Protein AF-A0A9W7QEP2-F1 (afdb_monomer_lite)

Secondary structure (DSSP, 8-state):
---------------------TTS---GGGGTTSEEE-SS-EEEEETTEEE-TT-EEEEEEEETTEEEEEEEEEETTEEEEEEEEE-HHHHTT-----

Foldseek 3Di:
DDDDDDDPPDPPPDPPDPPPPPPQQPPCQVQAQHWDFQQAKQACQDNGWIDHGRFIWHFHDQDPQATWIWGWTDDPPDIDIDIGGDHSCSRSVVPPPD

Sequence (98 aa):
MYYNPYPTQQPYQYPYDPQYPNTFRTDFTTLIGDFFTVPNTIPDVVGGISISGGTFVFIHDVSSSGVTIVAPSKKDATCIAISITISPETLDGVASFR

Structure (mmCIF, N/CA/C/O backbone):
data_AF-A0A9W7QEP2-F1
#
_entry.id   AF-A0A9W7QEP2-F1
#
loop_
_atom_site.group_PDB
_atom_site.id
_atom_site.type_symbol
_atom_site.label_atom_id
_atom_site.label_alt_id
_atom_site.label_comp_id
_atom_site.label_asym_id
_atom_site.label_entity_id
_atom_site.label_seq_id
_atom_site.pdbx_PDB_ins_code
_atom_site.Cartn_x
_atom_site.Cartn_y
_atom_site.Cartn_z
_atom_site.occupancy
_atom_site.B_iso_or_equiv
_atom_site.auth_seq_id
_atom_site.auth_comp_id
_atom_site.auth_asym_id
_atom_site.auth_atom_id
_atom_site.pdbx_PDB_model_num
ATOM 1 N N . MET A 1 1 ? 65.980 31.540 -9.016 1.00 37.06 1 MET A N 1
ATOM 2 C CA . MET A 1 1 ? 64.637 31.961 -9.479 1.00 37.06 1 MET A CA 1
ATOM 3 C C . MET A 1 1 ? 64.046 30.740 -10.171 1.00 37.06 1 MET A C 1
ATOM 5 O O . MET A 1 1 ? 64.732 30.220 -11.029 1.00 37.06 1 MET A O 1
ATOM 9 N N . TYR A 1 2 ? 62.921 30.124 -9.841 1.00 36.50 2 TYR A N 1
ATOM 10 C CA . TYR A 1 2 ? 61.826 30.354 -8.908 1.00 36.50 2 TYR A CA 1
ATOM 11 C C . TYR A 1 2 ? 61.289 28.938 -8.613 1.00 36.50 2 TYR A C 1
ATOM 13 O O . TYR A 1 2 ? 61.100 28.155 -9.541 1.00 36.50 2 TYR A O 1
ATOM 21 N N . TYR A 1 3 ? 61.149 28.576 -7.341 1.00 32.12 3 TYR A N 1
ATOM 22 C CA . TYR A 1 3 ? 60.611 27.283 -6.911 1.00 32.12 3 TYR A CA 1
ATOM 23 C C . TYR A 1 3 ? 59.087 27.427 -6.848 1.00 32.12 3 TYR A C 1
ATOM 25 O O . TYR A 1 3 ? 58.614 28.326 -6.159 1.00 32.12 3 TYR A O 1
ATOM 33 N N . ASN A 1 4 ? 58.326 26.577 -7.540 1.00 40.66 4 ASN A N 1
ATOM 34 C CA . ASN A 1 4 ? 56.869 26.520 -7.391 1.00 40.66 4 ASN A CA 1
ATOM 35 C C . ASN A 1 4 ? 56.467 25.063 -7.099 1.00 40.66 4 ASN A C 1
ATOM 37 O O . ASN A 1 4 ? 56.499 24.239 -8.014 1.00 40.66 4 ASN A O 1
ATOM 41 N N . PRO A 1 5 ? 56.150 24.706 -5.841 1.00 46.91 5 PRO A N 1
ATOM 42 C CA . PRO A 1 5 ? 55.846 23.337 -5.459 1.00 46.91 5 PRO A CA 1
ATOM 43 C C . PRO A 1 5 ? 54.330 23.153 -5.366 1.00 46.91 5 PRO A C 1
ATOM 45 O O . PRO A 1 5 ? 53.741 23.404 -4.324 1.00 46.91 5 PRO A O 1
ATOM 48 N N . TYR A 1 6 ? 53.687 22.708 -6.442 1.00 40.34 6 TYR A N 1
ATOM 49 C CA . TYR A 1 6 ? 52.323 22.179 -6.362 1.00 40.34 6 TYR A CA 1
ATOM 50 C C . TYR A 1 6 ? 52.171 21.019 -7.347 1.00 40.34 6 TYR A C 1
ATOM 52 O O . TYR A 1 6 ? 52.186 21.254 -8.556 1.00 40.34 6 TYR A O 1
ATOM 60 N N . PRO A 1 7 ? 52.007 19.770 -6.880 1.00 42.06 7 PRO A N 1
ATOM 61 C CA . PRO A 1 7 ? 51.413 18.749 -7.719 1.00 42.06 7 PRO A CA 1
ATOM 62 C C . PRO A 1 7 ? 49.928 19.092 -7.847 1.00 42.06 7 PRO A C 1
ATOM 64 O O . PRO A 1 7 ? 49.192 19.111 -6.859 1.00 42.06 7 PRO A O 1
ATOM 67 N N . THR A 1 8 ? 49.485 19.410 -9.060 1.00 45.38 8 THR A N 1
ATOM 68 C CA . THR A 1 8 ? 48.063 19.495 -9.385 1.00 45.38 8 THR A CA 1
ATOM 69 C C . THR A 1 8 ? 47.446 18.123 -9.137 1.00 45.38 8 THR A C 1
ATOM 71 O O . THR A 1 8 ? 47.646 17.180 -9.900 1.00 45.38 8 THR A O 1
ATOM 74 N N . GLN A 1 9 ? 46.728 18.001 -8.020 1.00 41.66 9 GLN A N 1
ATOM 75 C CA . GLN A 1 9 ? 45.858 16.869 -7.746 1.00 41.66 9 GLN A CA 1
ATOM 76 C C . GLN A 1 9 ? 44.836 16.807 -8.878 1.00 41.66 9 GLN A C 1
ATOM 78 O O . GLN A 1 9 ? 43.949 17.654 -8.975 1.00 41.66 9 GLN A O 1
ATOM 83 N N . GLN A 1 10 ? 44.991 15.833 -9.771 1.00 43.81 10 GLN A N 1
ATOM 84 C CA . GLN A 1 10 ? 43.904 15.475 -10.665 1.00 43.81 10 GLN A CA 1
ATOM 85 C C . GLN A 1 10 ? 42.770 14.945 -9.787 1.00 43.81 10 GLN A C 1
ATOM 87 O O . GLN A 1 10 ? 43.020 14.054 -8.967 1.00 43.81 10 GLN A O 1
ATOM 92 N N . PRO A 1 11 ? 41.545 15.482 -9.892 1.00 39.62 11 PRO A N 1
ATOM 93 C CA . PRO A 1 11 ? 40.430 14.874 -9.204 1.00 39.62 11 PRO A CA 1
ATOM 94 C C . PRO A 1 11 ? 40.255 13.486 -9.814 1.00 39.62 11 PRO A C 1
ATOM 96 O O . PRO A 1 11 ? 39.985 13.347 -11.006 1.00 39.62 11 PRO A O 1
ATOM 99 N N . TYR A 1 12 ? 40.456 12.456 -8.995 1.00 35.00 12 TYR A N 1
ATOM 100 C CA . TYR A 1 12 ? 39.973 11.117 -9.288 1.00 35.00 12 TYR A CA 1
ATOM 101 C C . TYR A 1 12 ? 38.458 11.222 -9.487 1.00 35.00 12 TYR A C 1
ATOM 103 O O . TYR A 1 12 ? 37.685 11.189 -8.531 1.00 35.00 12 TYR A O 1
ATOM 111 N N . GLN A 1 13 ? 38.029 11.396 -10.735 1.00 33.91 13 GLN A N 1
ATOM 112 C CA . GLN A 1 13 ? 36.650 11.184 -11.131 1.00 33.91 13 GLN A CA 1
ATOM 113 C C . GLN A 1 13 ? 36.441 9.672 -11.122 1.00 33.91 13 GLN A C 1
ATOM 115 O O . GLN A 1 13 ? 36.680 8.982 -12.109 1.00 33.91 13 GLN A O 1
ATOM 120 N N . TYR A 1 14 ? 36.033 9.148 -9.967 1.00 34.25 14 TYR A N 1
ATOM 121 C CA . TYR A 1 14 ? 35.315 7.885 -9.945 1.00 34.25 14 TYR A CA 1
ATOM 122 C C . TYR A 1 14 ? 34.077 8.068 -10.832 1.00 34.25 14 TYR A C 1
ATOM 124 O O . TYR A 1 14 ? 33.303 8.999 -10.584 1.00 34.25 14 TYR A O 1
ATOM 132 N N . PRO A 1 15 ? 33.862 7.229 -11.858 1.00 35.00 15 PRO A N 1
ATOM 133 C CA . PRO A 1 15 ? 32.543 7.119 -12.443 1.00 35.00 15 PRO A CA 1
ATOM 134 C C . PRO A 1 15 ? 31.641 6.640 -11.309 1.00 35.00 15 PRO A C 1
ATOM 136 O O . PRO A 1 15 ? 31.783 5.518 -10.822 1.00 35.00 15 PRO A O 1
ATOM 139 N N . TYR A 1 16 ? 30.768 7.518 -10.823 1.00 33.62 16 TYR A N 1
ATOM 140 C CA . TYR A 1 16 ? 29.645 7.090 -10.012 1.00 33.62 16 TYR A CA 1
ATOM 141 C C . TYR A 1 16 ? 28.720 6.334 -10.960 1.00 33.62 16 TYR A C 1
ATOM 143 O O . TYR A 1 16 ? 27.865 6.922 -11.615 1.00 33.62 16 TYR A O 1
ATOM 151 N N . ASP A 1 17 ? 28.982 5.041 -11.100 1.00 38.41 17 ASP A N 1
ATOM 152 C CA . ASP A 1 17 ? 28.044 4.091 -11.661 1.00 38.41 17 ASP A CA 1
ATOM 153 C C . ASP A 1 17 ? 27.298 3.468 -10.480 1.00 38.41 17 ASP A C 1
ATOM 155 O O . ASP A 1 17 ? 27.831 2.569 -9.822 1.00 38.41 17 ASP A O 1
ATOM 159 N N . PRO A 1 18 ? 26.090 3.940 -10.132 1.00 42.34 18 PRO A N 1
ATOM 160 C CA . PRO A 1 18 ? 25.218 3.169 -9.281 1.00 42.34 18 PRO A CA 1
ATOM 161 C C . PRO A 1 18 ? 24.607 2.064 -10.150 1.00 42.34 18 PRO A C 1
ATOM 163 O O . PRO A 1 18 ? 23.401 2.038 -10.386 1.00 42.34 18 PRO A O 1
ATOM 166 N N . GLN A 1 19 ? 25.428 1.103 -10.578 1.00 37.81 19 GLN A N 1
ATOM 167 C CA . GLN A 1 19 ? 24.959 -0.250 -10.845 1.00 37.81 19 GLN A CA 1
ATOM 168 C C . GLN A 1 19 ? 24.566 -0.854 -9.493 1.00 37.81 19 GLN A C 1
ATOM 170 O O . GLN A 1 19 ? 25.240 -1.720 -8.940 1.00 37.81 19 GLN A O 1
ATOM 175 N N . TYR A 1 20 ? 23.460 -0.364 -8.928 1.00 39.91 20 TYR A N 1
ATOM 176 C CA . TYR A 1 20 ? 22.675 -1.186 -8.029 1.00 39.91 20 TYR A CA 1
ATOM 177 C C . TYR A 1 20 ? 22.200 -2.362 -8.878 1.00 39.91 20 TYR A C 1
ATOM 179 O O . TYR A 1 20 ? 21.525 -2.146 -9.889 1.00 39.91 20 TYR A O 1
ATOM 187 N N . PRO A 1 21 ? 22.595 -3.598 -8.545 1.00 38.19 21 PRO A N 1
ATOM 188 C CA . PRO A 1 21 ? 22.176 -4.738 -9.326 1.00 38.19 21 PRO A CA 1
ATOM 189 C C . PRO A 1 21 ? 20.649 -4.805 -9.243 1.00 38.19 21 PRO A C 1
ATOM 191 O O . PRO A 1 21 ? 20.060 -4.831 -8.163 1.00 38.19 21 PRO A O 1
ATOM 194 N N . ASN A 1 22 ? 20.019 -4.790 -10.416 1.00 44.62 22 ASN A N 1
ATOM 195 C CA . ASN A 1 22 ? 18.576 -4.822 -10.666 1.00 44.62 22 ASN A CA 1
ATOM 196 C C . ASN A 1 22 ? 17.928 -6.163 -10.229 1.00 44.62 22 ASN A C 1
ATOM 198 O O . ASN A 1 22 ? 16.962 -6.623 -10.822 1.00 44.62 22 ASN A O 1
ATOM 202 N N . THR A 1 23 ? 18.518 -6.849 -9.248 1.00 41.84 23 THR A N 1
ATOM 203 C CA . THR A 1 23 ? 18.257 -8.247 -8.880 1.00 41.84 23 THR A CA 1
ATOM 204 C C . THR A 1 23 ? 17.463 -8.409 -7.588 1.00 41.84 23 THR A C 1
ATOM 206 O O . THR A 1 23 ? 17.161 -9.539 -7.223 1.00 41.84 23 THR A O 1
ATOM 209 N N . PHE A 1 24 ? 17.103 -7.319 -6.904 1.00 49.44 24 PHE A N 1
ATOM 210 C CA . PHE A 1 24 ? 16.272 -7.368 -5.690 1.00 49.44 24 PHE A CA 1
ATOM 211 C C . PHE A 1 24 ? 14.988 -6.546 -5.777 1.00 49.44 24 PHE A C 1
ATOM 213 O O . PHE A 1 24 ? 14.310 -6.427 -4.769 1.00 49.44 24 PHE A O 1
ATOM 220 N N . ARG A 1 25 ? 14.644 -5.985 -6.945 1.00 67.38 25 ARG A N 1
ATOM 221 C CA . ARG A 1 25 ? 13.430 -5.176 -7.077 1.00 67.38 25 ARG A CA 1
ATOM 222 C C . ARG A 1 25 ? 12.219 -6.100 -7.174 1.00 67.38 25 ARG A C 1
ATOM 224 O O . ARG A 1 25 ? 12.075 -6.805 -8.172 1.00 67.38 25 ARG A O 1
ATOM 231 N N . THR A 1 26 ? 11.371 -6.104 -6.152 1.00 79.69 26 THR A N 1
ATOM 232 C CA . THR A 1 26 ? 10.076 -6.788 -6.176 1.00 79.69 26 THR A CA 1
ATOM 233 C C . THR A 1 26 ? 9.287 -6.323 -7.401 1.00 79.69 26 THR A C 1
ATOM 235 O O . THR A 1 26 ? 9.073 -5.124 -7.604 1.00 79.69 26 THR A O 1
ATOM 238 N N . ASP A 1 27 ? 8.845 -7.267 -8.236 1.00 88.50 27 ASP A N 1
ATOM 239 C CA . ASP A 1 27 ? 7.958 -6.963 -9.357 1.00 88.50 27 ASP A CA 1
ATOM 240 C C . ASP A 1 27 ? 6.512 -6.858 -8.863 1.00 88.50 27 ASP A C 1
ATOM 242 O O . ASP A 1 27 ? 5.731 -7.812 -8.904 1.00 88.50 27 ASP A O 1
ATOM 246 N N . PHE A 1 28 ? 6.156 -5.666 -8.387 1.00 91.69 28 PHE A N 1
ATOM 247 C CA . PHE A 1 28 ? 4.826 -5.381 -7.853 1.00 91.69 28 PHE A CA 1
ATOM 248 C C . PHE A 1 28 ? 3.696 -5.564 -8.873 1.00 91.69 28 PHE A C 1
ATOM 250 O O . PHE A 1 28 ? 2.549 -5.702 -8.458 1.00 91.69 28 PHE A O 1
ATOM 257 N N . THR A 1 29 ? 3.975 -5.599 -10.185 1.00 92.94 29 THR A N 1
ATOM 258 C CA . THR A 1 29 ? 2.919 -5.832 -11.189 1.00 92.94 29 THR A CA 1
ATOM 259 C C . THR A 1 29 ? 2.320 -7.230 -11.059 1.00 92.94 29 THR A C 1
ATOM 261 O O . THR A 1 29 ? 1.120 -7.412 -11.252 1.00 92.94 29 THR A O 1
ATOM 264 N N . THR A 1 30 ? 3.137 -8.203 -10.647 1.00 93.94 30 THR A N 1
ATOM 265 C CA . THR A 1 30 ? 2.708 -9.586 -10.395 1.00 93.94 30 THR A CA 1
ATOM 266 C C . THR A 1 30 ? 1.925 -9.750 -9.096 1.00 93.94 30 THR A C 1
ATOM 268 O O . THR A 1 30 ? 1.318 -10.794 -8.888 1.00 93.94 30 THR A O 1
ATOM 271 N N . LEU A 1 31 ? 1.935 -8.726 -8.239 1.00 94.94 31 LEU A N 1
ATOM 272 C CA . LEU A 1 31 ? 1.300 -8.725 -6.923 1.00 94.94 31 LEU A CA 1
ATOM 273 C C . LEU A 1 31 ? 0.003 -7.907 -6.893 1.00 94.94 31 LEU A C 1
ATOM 275 O O . LEU A 1 31 ? -0.588 -7.762 -5.827 1.00 94.94 31 LEU A O 1
ATOM 279 N N . ILE A 1 32 ? -0.446 -7.341 -8.021 1.00 95.94 32 ILE A N 1
ATOM 280 C CA . ILE A 1 32 ? -1.714 -6.599 -8.084 1.00 95.94 32 ILE A CA 1
ATOM 281 C C . ILE A 1 32 ? -2.860 -7.523 -7.657 1.00 95.94 32 ILE A C 1
ATOM 283 O O . ILE A 1 32 ? -3.082 -8.571 -8.258 1.00 95.94 32 ILE A O 1
ATOM 287 N N . GLY A 1 33 ? -3.620 -7.101 -6.647 1.00 96.44 33 GLY A N 1
ATOM 288 C CA . GLY A 1 33 ? -4.684 -7.909 -6.057 1.00 96.44 33 GLY A CA 1
ATOM 289 C C . GLY A 1 33 ? -4.251 -8.764 -4.863 1.00 96.44 33 GLY A C 1
ATOM 290 O O . GLY A 1 33 ? -5.108 -9.417 -4.271 1.00 96.44 33 GLY A O 1
ATOM 291 N N . ASP A 1 34 ? -2.972 -8.726 -4.480 1.00 97.56 34 ASP A N 1
ATOM 292 C CA . ASP A 1 34 ? -2.409 -9.487 -3.365 1.00 97.56 34 ASP A CA 1
ATOM 293 C C . ASP A 1 34 ? -1.885 -8.593 -2.231 1.00 97.56 34 ASP A C 1
ATOM 295 O O . ASP A 1 34 ? -1.736 -7.370 -2.348 1.00 97.56 34 ASP A O 1
ATOM 299 N N . PHE A 1 35 ? -1.613 -9.227 -1.087 1.00 95.62 35 PHE A N 1
ATOM 300 C CA . PHE A 1 35 ? -0.962 -8.586 0.051 1.00 95.62 35 PHE A CA 1
ATOM 301 C C . PHE A 1 35 ? 0.560 -8.701 -0.036 1.00 95.62 35 PHE A C 1
ATOM 303 O O . PHE A 1 35 ? 1.113 -9.771 -0.278 1.00 95.62 35 PHE A O 1
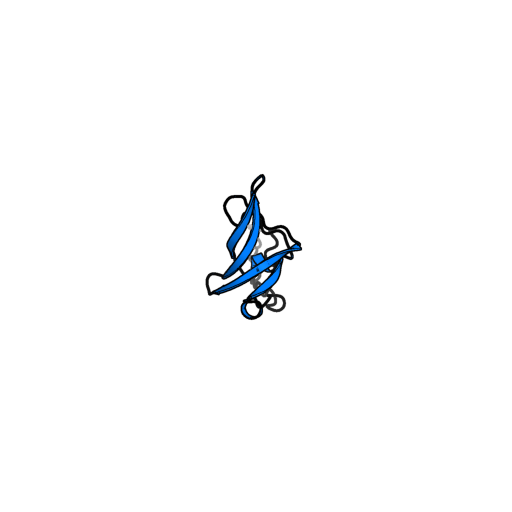ATOM 310 N N . PHE A 1 36 ? 1.231 -7.600 0.276 1.00 94.62 36 PHE A N 1
ATOM 311 C CA . PHE A 1 36 ? 2.674 -7.495 0.405 1.00 94.62 36 PHE A CA 1
ATOM 312 C C . PHE A 1 36 ? 3.042 -7.108 1.839 1.00 94.62 36 PHE A C 1
ATOM 314 O O . PHE A 1 36 ? 2.413 -6.236 2.444 1.00 94.62 36 PHE A O 1
ATOM 321 N N . THR A 1 37 ? 4.064 -7.752 2.401 1.00 94.06 37 THR A N 1
ATOM 322 C CA . THR A 1 37 ? 4.596 -7.393 3.721 1.00 94.06 37 THR A CA 1
ATOM 323 C C . THR A 1 37 ? 5.671 -6.335 3.556 1.00 94.06 37 THR A C 1
ATOM 325 O O . THR A 1 37 ? 6.720 -6.596 2.978 1.00 94.06 37 THR A O 1
ATOM 328 N N . VAL A 1 38 ? 5.428 -5.152 4.113 1.00 90.94 38 VAL A N 1
ATOM 329 C CA . VAL A 1 38 ? 6.379 -4.041 4.071 1.00 90.94 38 VAL A CA 1
ATOM 330 C C . VAL A 1 38 ? 7.651 -4.424 4.843 1.00 90.94 38 VAL A C 1
ATOM 332 O O . VAL A 1 38 ? 7.560 -4.669 6.045 1.00 90.94 38 VAL A O 1
ATOM 335 N N . PRO A 1 39 ? 8.839 -4.477 4.217 1.00 89.00 39 PRO A N 1
ATOM 336 C CA . PRO A 1 39 ? 10.055 -4.938 4.884 1.00 89.00 39 PRO A CA 1
ATOM 337 C C . PRO A 1 39 ? 10.602 -3.913 5.887 1.00 89.00 39 PRO A C 1
ATOM 339 O O . PRO A 1 39 ? 11.066 -4.290 6.960 1.00 89.00 39 PRO A O 1
ATOM 342 N N . ASN A 1 40 ? 10.501 -2.618 5.570 1.00 86.00 40 ASN A N 1
ATOM 343 C CA . ASN A 1 40 ? 11.045 -1.515 6.364 1.00 86.00 40 ASN A CA 1
ATOM 344 C C . ASN A 1 40 ? 9.985 -0.440 6.603 1.00 86.00 40 ASN A C 1
ATOM 346 O O . ASN A 1 40 ? 9.131 -0.210 5.755 1.00 86.00 40 ASN A O 1
ATOM 350 N N . THR A 1 41 ? 10.054 0.256 7.738 1.00 86.62 41 THR A N 1
ATOM 351 C CA . THR A 1 41 ? 9.120 1.354 8.023 1.00 86.62 41 THR A CA 1
ATOM 352 C C . THR A 1 41 ? 9.214 2.441 6.953 1.00 86.62 41 THR A C 1
ATOM 354 O O . THR A 1 41 ? 10.289 2.992 6.728 1.00 86.62 41 THR A O 1
ATOM 357 N N . ILE A 1 42 ? 8.076 2.782 6.351 1.00 86.81 42 ILE A N 1
ATOM 358 C CA . ILE A 1 42 ? 7.939 3.873 5.389 1.00 86.81 42 ILE A CA 1
ATOM 359 C C . ILE A 1 42 ? 7.464 5.117 6.153 1.00 86.81 42 ILE A C 1
ATOM 361 O O . ILE A 1 42 ? 6.327 5.132 6.647 1.00 86.81 42 ILE A O 1
ATOM 365 N N . PRO A 1 43 ? 8.315 6.144 6.321 1.00 81.69 43 PRO A N 1
ATOM 366 C CA . PRO A 1 43 ? 7.948 7.345 7.055 1.00 81.69 43 PRO A CA 1
ATOM 367 C C . PRO A 1 43 ? 7.049 8.263 6.219 1.00 81.69 43 PRO A C 1
ATOM 369 O O . PRO A 1 43 ? 7.208 8.357 5.007 1.00 81.69 43 PRO A O 1
ATOM 372 N N . ASP A 1 44 ? 6.141 8.957 6.908 1.00 76.62 44 ASP A N 1
ATOM 373 C CA . ASP A 1 44 ? 5.390 10.122 6.414 1.00 76.62 44 ASP A CA 1
ATOM 374 C C . ASP A 1 44 ? 4.792 9.977 5.002 1.00 76.62 44 ASP A C 1
ATOM 376 O O . ASP A 1 44 ? 5.015 10.786 4.105 1.00 76.62 44 ASP A O 1
ATOM 380 N N . VAL A 1 45 ? 4.014 8.913 4.804 1.00 72.06 45 VAL A N 1
ATOM 381 C CA . VAL A 1 45 ? 3.348 8.632 3.530 1.00 72.06 45 VAL A CA 1
ATOM 382 C C . VAL A 1 45 ? 2.222 9.631 3.242 1.00 72.06 45 VAL A C 1
ATOM 384 O O . VAL A 1 45 ? 2.072 10.097 2.117 1.00 72.06 45 VAL A O 1
ATOM 387 N N . VAL A 1 46 ? 1.434 10.010 4.252 1.00 68.62 46 VAL A N 1
ATOM 388 C CA . VAL A 1 46 ? 0.331 10.976 4.100 1.00 68.62 46 VAL A CA 1
ATOM 389 C C . VAL A 1 46 ? 0.238 11.853 5.344 1.00 68.62 46 VAL A C 1
ATOM 391 O O . VAL A 1 46 ? -0.463 11.506 6.294 1.00 68.62 46 VAL A O 1
ATOM 394 N N . GLY A 1 47 ? 0.936 12.992 5.344 1.00 66.00 47 GLY A N 1
ATOM 395 C CA . GLY A 1 47 ? 0.739 14.059 6.332 1.00 66.00 47 GLY A CA 1
ATOM 396 C C . GLY A 1 47 ? 0.843 13.595 7.789 1.00 66.00 47 GLY A C 1
ATOM 397 O O . GLY A 1 47 ? -0.027 13.913 8.601 1.00 66.00 47 GLY A O 1
ATOM 398 N N . GLY A 1 48 ? 1.877 12.815 8.104 1.00 69.38 48 GLY A N 1
ATOM 399 C CA . GLY A 1 48 ? 2.197 12.315 9.440 1.00 69.38 48 GLY A CA 1
ATOM 400 C C . GLY A 1 48 ? 1.880 10.838 9.681 1.00 69.38 48 GLY A C 1
ATOM 401 O O . GLY A 1 48 ? 2.148 10.336 10.772 1.00 69.38 48 GLY A O 1
ATOM 402 N N . ILE A 1 49 ? 1.325 10.118 8.702 1.00 75.94 49 ILE A N 1
ATOM 403 C CA . ILE A 1 49 ? 1.098 8.670 8.816 1.00 75.94 49 ILE A CA 1
ATOM 404 C C . ILE A 1 49 ? 2.357 7.929 8.366 1.00 75.94 49 ILE A C 1
ATOM 406 O O . ILE A 1 49 ? 2.842 8.160 7.265 1.00 75.94 49 ILE A O 1
ATOM 410 N N . SER A 1 50 ? 2.866 7.016 9.192 1.00 87.06 50 SER A N 1
ATOM 411 C CA . SER A 1 50 ? 3.914 6.063 8.816 1.00 87.06 50 SER A CA 1
ATOM 412 C C . SER A 1 50 ? 3.334 4.659 8.655 1.00 87.06 50 SER A C 1
ATOM 414 O O . SER A 1 50 ? 2.371 4.289 9.329 1.00 87.06 50 SER A O 1
ATOM 416 N N . ILE A 1 51 ? 3.923 3.868 7.759 1.00 89.12 51 ILE A N 1
ATOM 417 C CA . ILE A 1 51 ? 3.609 2.444 7.607 1.00 89.12 51 ILE A CA 1
ATOM 418 C C . ILE A 1 51 ? 4.758 1.669 8.233 1.00 89.12 51 ILE A C 1
ATOM 420 O O . ILE A 1 51 ? 5.882 1.727 7.744 1.00 89.12 51 ILE A O 1
ATOM 424 N N . SER A 1 52 ? 4.508 0.975 9.339 1.00 89.00 52 SER A N 1
ATOM 425 C CA . SER A 1 52 ? 5.552 0.216 10.032 1.00 89.00 52 SER A CA 1
ATOM 426 C C . SER A 1 52 ? 6.014 -0.990 9.211 1.00 89.00 52 SER A C 1
ATOM 428 O O . SER A 1 52 ? 5.204 -1.632 8.537 1.00 89.00 52 SER A O 1
ATOM 430 N N . GLY A 1 53 ? 7.295 -1.348 9.327 1.00 90.25 53 GLY A N 1
ATOM 431 C CA . GLY A 1 53 ? 7.782 -2.643 8.847 1.00 90.25 53 GLY A CA 1
ATOM 432 C C . GLY A 1 53 ? 6.962 -3.799 9.439 1.00 90.25 53 GLY A C 1
ATOM 433 O O . GLY A 1 53 ? 6.500 -3.730 10.579 1.00 90.25 53 GLY A O 1
ATOM 434 N N . GLY A 1 54 ? 6.731 -4.839 8.644 1.00 89.44 54 GLY A N 1
ATOM 435 C CA . GLY A 1 54 ? 5.848 -5.965 8.948 1.00 89.44 54 GLY A CA 1
ATOM 436 C C . GLY A 1 54 ? 4.365 -5.719 8.646 1.00 89.44 54 GLY A C 1
ATOM 437 O O . GLY A 1 54 ? 3.574 -6.657 8.733 1.00 89.44 54 GLY A O 1
ATOM 438 N N . THR A 1 55 ? 3.961 -4.498 8.275 1.00 92.06 55 THR A N 1
ATOM 439 C CA . THR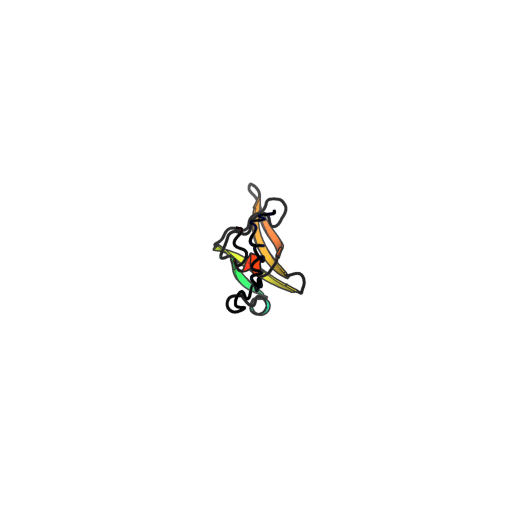 A 1 55 ? 2.565 -4.219 7.904 1.00 92.06 55 THR A CA 1
ATOM 440 C C . THR A 1 55 ? 2.209 -4.933 6.603 1.00 92.06 55 THR A C 1
ATOM 442 O O . THR A 1 55 ? 2.941 -4.838 5.618 1.00 92.06 55 THR A O 1
ATOM 445 N N . PHE A 1 56 ? 1.061 -5.611 6.582 1.00 94.75 56 PHE A N 1
ATOM 446 C CA . PHE A 1 56 ? 0.470 -6.123 5.349 1.00 94.75 56 PHE A CA 1
ATOM 447 C C . PHE A 1 56 ? -0.265 -4.995 4.630 1.00 94.75 56 PHE A C 1
ATOM 449 O O . PHE A 1 56 ? -1.204 -4.410 5.173 1.00 94.75 56 PHE A O 1
ATOM 456 N N . VAL A 1 57 ? 0.165 -4.703 3.408 1.00 95.12 57 VAL A N 1
ATOM 457 C CA . VAL A 1 57 ? -0.469 -3.724 2.524 1.00 95.12 57 VAL A CA 1
ATOM 458 C C . VAL A 1 57 ? -1.004 -4.441 1.297 1.00 95.12 57 VAL A C 1
ATOM 460 O O . VAL A 1 57 ? -0.401 -5.398 0.824 1.00 95.12 57 VAL A O 1
ATOM 463 N N . PHE A 1 58 ? -2.150 -4.011 0.793 1.00 97.62 58 PHE A N 1
ATOM 464 C CA . PHE A 1 58 ? -2.735 -4.568 -0.421 1.00 97.62 58 PHE A CA 1
ATOM 465 C C . PHE A 1 58 ? -2.218 -3.800 -1.636 1.00 97.62 58 PHE A C 1
ATOM 467 O O . PHE A 1 58 ? -2.299 -2.571 -1.649 1.00 97.62 58 PHE A O 1
ATOM 474 N N . ILE A 1 59 ? -1.707 -4.493 -2.651 1.00 97.38 59 ILE A N 1
ATOM 475 C CA . ILE A 1 59 ? -1.247 -3.866 -3.892 1.00 97.38 59 ILE A CA 1
ATOM 476 C C . ILE A 1 59 ? -2.456 -3.660 -4.806 1.00 97.38 59 ILE A C 1
ATOM 478 O O . ILE A 1 59 ? -3.033 -4.612 -5.328 1.00 97.38 59 ILE A O 1
ATOM 482 N N . HIS A 1 60 ? -2.868 -2.406 -4.980 1.00 97.75 60 HIS A N 1
ATOM 483 C CA . HIS A 1 60 ? -4.059 -2.065 -5.752 1.00 97.75 60 HIS A CA 1
ATOM 484 C C . HIS A 1 60 ? -3.764 -1.855 -7.237 1.00 97.75 60 HIS A C 1
ATOM 486 O O . HIS A 1 60 ? -4.521 -2.336 -8.075 1.00 97.75 60 HIS A O 1
ATOM 492 N N . ASP A 1 61 ? -2.690 -1.129 -7.551 1.00 97.12 61 ASP A N 1
ATOM 493 C CA . ASP A 1 61 ? -2.298 -0.796 -8.922 1.00 97.12 61 ASP A CA 1
ATOM 494 C C . ASP A 1 61 ? -0.789 -0.519 -9.010 1.00 97.12 61 ASP A C 1
ATOM 496 O O . ASP A 1 61 ? -0.151 -0.151 -8.018 1.00 97.12 61 ASP A O 1
ATOM 500 N N . VAL A 1 62 ? -0.221 -0.670 -10.205 1.00 94.19 62 VAL A N 1
ATOM 501 C CA . VAL A 1 62 ? 1.159 -0.295 -10.523 1.00 94.19 62 VAL A CA 1
ATOM 502 C C . VAL A 1 62 ? 1.171 0.485 -11.829 1.00 94.19 62 VAL A C 1
ATOM 504 O O . VAL A 1 62 ? 0.793 -0.019 -12.884 1.00 94.19 62 VAL A O 1
ATOM 507 N N . SER A 1 63 ? 1.673 1.715 -11.769 1.00 92.62 63 SER A N 1
ATOM 508 C CA . SER A 1 63 ? 1.762 2.614 -12.918 1.00 92.62 63 SER A CA 1
ATOM 509 C C . SER A 1 63 ? 3.144 3.258 -13.012 1.00 92.62 63 SER A C 1
ATOM 511 O O . SER A 1 63 ? 4.013 3.061 -12.161 1.00 92.62 63 SER A O 1
ATOM 513 N N . SER A 1 64 ? 3.350 4.102 -14.024 1.00 86.06 64 SER A N 1
ATOM 514 C CA . SER A 1 64 ? 4.567 4.917 -14.138 1.00 86.06 64 SER A CA 1
ATOM 515 C C . SER A 1 64 ? 4.783 5.867 -12.953 1.00 86.06 64 SER A C 1
ATOM 517 O O . SER A 1 64 ? 5.891 6.364 -12.772 1.00 86.06 64 SER A O 1
ATOM 519 N N . SER A 1 65 ? 3.742 6.142 -12.162 1.00 86.81 65 SER A N 1
ATOM 520 C CA . SER A 1 65 ? 3.819 6.996 -10.974 1.00 86.81 65 SER A CA 1
ATOM 521 C C . SER A 1 65 ? 4.242 6.243 -9.708 1.00 86.81 65 SER A C 1
ATOM 523 O O . SER A 1 65 ? 4.575 6.890 -8.719 1.00 86.81 65 SER A O 1
ATOM 525 N N . GLY A 1 66 ? 4.243 4.906 -9.724 1.00 90.50 66 GLY A N 1
ATOM 526 C CA . GLY A 1 66 ? 4.631 4.066 -8.592 1.00 90.50 66 GLY A CA 1
ATOM 527 C C . GLY A 1 66 ? 3.649 2.928 -8.319 1.00 90.50 66 GLY A C 1
ATOM 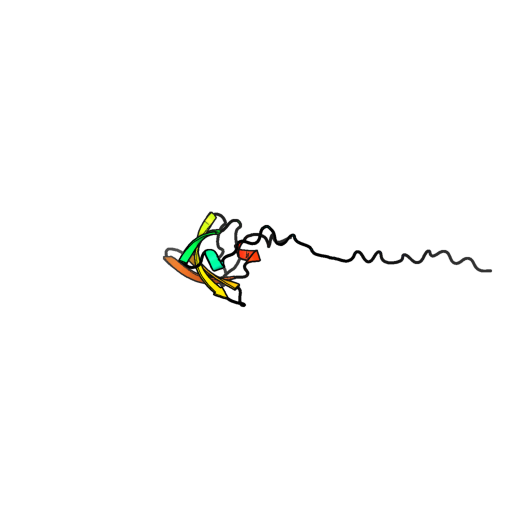528 O O . GLY A 1 66 ? 2.858 2.545 -9.181 1.00 90.50 66 GLY A O 1
ATOM 529 N N . VAL A 1 67 ? 3.715 2.396 -7.100 1.00 93.88 67 VAL A N 1
ATOM 530 C CA . VAL A 1 67 ? 2.837 1.336 -6.596 1.00 93.88 67 VAL A CA 1
ATOM 531 C C . VAL A 1 67 ? 1.770 1.967 -5.720 1.00 93.88 67 VAL A C 1
ATOM 533 O O . VAL A 1 67 ? 2.087 2.583 -4.700 1.00 93.88 67 VAL A O 1
ATOM 536 N N . THR A 1 68 ? 0.509 1.819 -6.107 1.00 95.75 68 THR A N 1
ATOM 537 C CA . THR A 1 68 ? -0.624 2.211 -5.276 1.00 95.75 68 THR A CA 1
ATOM 538 C C . THR A 1 68 ? -0.942 1.083 -4.308 1.00 95.75 68 THR A C 1
ATOM 540 O O . THR A 1 68 ? -1.328 -0.013 -4.716 1.00 95.75 68 THR A O 1
ATOM 543 N N . ILE A 1 69 ? -0.798 1.362 -3.017 1.00 95.25 69 ILE A N 1
ATOM 544 C CA . ILE A 1 69 ? -1.084 0.426 -1.935 1.00 95.25 69 ILE A CA 1
ATOM 545 C C . ILE A 1 69 ? -2.274 0.888 -1.106 1.00 95.25 69 ILE A C 1
ATOM 547 O O . ILE A 1 69 ? -2.501 2.086 -0.936 1.00 95.25 69 ILE A O 1
ATOM 551 N N . VAL A 1 70 ? -2.992 -0.073 -0.529 1.00 95.81 70 VAL A N 1
ATOM 552 C CA . VAL A 1 70 ? -3.970 0.169 0.531 1.00 95.81 70 VAL A CA 1
ATOM 553 C C . VAL A 1 70 ? -3.409 -0.364 1.843 1.00 95.81 70 VAL A C 1
ATOM 555 O O . VAL A 1 70 ? -3.128 -1.556 1.968 1.00 95.81 70 VAL A O 1
ATOM 558 N N . ALA A 1 71 ? -3.237 0.521 2.822 1.00 93.06 71 ALA A N 1
ATOM 559 C CA . ALA A 1 71 ? -2.627 0.200 4.107 1.00 93.06 71 ALA A CA 1
ATOM 560 C C . ALA A 1 71 ? -3.585 0.501 5.271 1.00 93.06 71 ALA A C 1
ATOM 562 O O . ALA A 1 71 ? -4.310 1.503 5.229 1.00 93.06 71 ALA A O 1
ATOM 563 N N . PRO A 1 72 ? -3.591 -0.324 6.334 1.00 91.19 72 PRO A N 1
ATOM 564 C CA . PRO A 1 72 ? -4.275 0.029 7.567 1.00 91.19 72 PRO A CA 1
ATOM 565 C C . PRO A 1 72 ? -3.553 1.203 8.237 1.00 91.19 72 PRO A C 1
ATOM 567 O O . PRO A 1 72 ? -2.330 1.223 8.352 1.00 91.19 72 PRO A O 1
ATOM 570 N N . SER A 1 73 ? -4.318 2.173 8.722 1.00 86.88 73 SER A N 1
ATOM 571 C CA . SER A 1 73 ? -3.815 3.297 9.503 1.00 86.88 73 SER A CA 1
ATOM 572 C C . SER A 1 73 ? -4.696 3.517 10.723 1.00 86.88 73 SER A C 1
ATOM 574 O O . SER A 1 73 ? -5.921 3.388 10.664 1.00 86.88 73 SER A O 1
ATOM 576 N N . LYS A 1 74 ? -4.066 3.856 11.847 1.00 82.81 74 LYS A N 1
ATOM 577 C CA . LYS A 1 74 ? -4.758 4.224 13.076 1.00 82.81 74 LYS A CA 1
ATOM 578 C C . LYS A 1 74 ? -4.547 5.706 13.338 1.00 82.81 74 LYS A C 1
ATOM 580 O O . LYS A 1 74 ? -3.415 6.152 13.508 1.00 82.81 74 LYS A O 1
ATOM 585 N N . LYS A 1 75 ? -5.649 6.443 13.424 1.00 77.81 75 LYS A N 1
ATOM 586 C CA . LYS A 1 75 ? -5.675 7.834 13.866 1.00 77.81 75 LYS A CA 1
ATOM 587 C C . LYS A 1 75 ? -6.519 7.911 15.130 1.00 77.81 75 LYS A C 1
ATOM 589 O O . LYS A 1 75 ? -7.727 7.672 15.093 1.00 77.81 75 LYS A O 1
ATOM 594 N N . ASP A 1 76 ? -5.866 8.193 16.253 1.00 82.00 76 ASP A N 1
ATOM 595 C CA . ASP A 1 76 ? -6.475 8.184 17.585 1.00 82.00 76 ASP A CA 1
ATOM 596 C C . ASP A 1 76 ? -7.171 6.840 17.885 1.00 82.00 76 ASP A C 1
ATOM 598 O O . ASP A 1 76 ? -6.532 5.785 17.906 1.00 82.00 76 ASP A O 1
ATOM 602 N N . ALA A 1 77 ? -8.487 6.858 18.102 1.00 86.56 77 ALA A N 1
ATOM 603 C CA . ALA A 1 77 ? -9.307 5.672 18.336 1.00 86.56 77 ALA A CA 1
ATOM 604 C C . ALA A 1 77 ? -9.866 5.035 17.047 1.00 86.56 77 ALA A C 1
ATOM 606 O O . ALA A 1 77 ? -10.527 4.002 17.124 1.00 86.56 77 ALA A O 1
ATOM 607 N N . THR A 1 78 ? -9.621 5.627 15.875 1.00 84.25 78 THR A N 1
ATOM 608 C CA . THR A 1 78 ? -10.219 5.192 14.605 1.00 84.25 78 THR A CA 1
ATOM 609 C C . THR A 1 78 ? -9.204 4.441 13.753 1.00 84.25 78 THR A C 1
ATOM 611 O O . THR A 1 78 ? -8.093 4.923 13.529 1.00 84.25 78 THR A O 1
ATOM 614 N N . CYS A 1 79 ? -9.604 3.282 13.233 1.00 85.75 79 CYS A N 1
ATOM 615 C CA . CYS A 1 79 ? -8.861 2.568 12.198 1.00 85.75 79 CYS A CA 1
ATOM 616 C C . CYS A 1 79 ? -9.487 2.860 10.833 1.00 85.75 79 CYS A C 1
ATOM 618 O O . CYS A 1 79 ? -10.691 2.687 10.651 1.00 85.75 79 CYS A O 1
ATOM 620 N N . ILE A 1 80 ? -8.664 3.286 9.881 1.00 88.19 80 ILE A N 1
ATOM 621 C CA . ILE A 1 80 ? -9.050 3.563 8.497 1.00 88.19 80 ILE A CA 1
ATOM 622 C C . ILE A 1 80 ? -8.124 2.809 7.543 1.00 88.19 80 ILE A C 1
ATOM 624 O O . ILE A 1 80 ? -6.986 2.496 7.889 1.00 88.19 80 ILE A O 1
ATOM 628 N N . ALA A 1 81 ? -8.598 2.537 6.332 1.00 91.25 81 ALA A N 1
ATOM 629 C CA . ALA A 1 81 ? -7.731 2.151 5.228 1.00 91.25 81 ALA A CA 1
ATOM 630 C C . ALA A 1 81 ? -7.346 3.414 4.451 1.00 91.25 81 ALA A C 1
ATOM 632 O O . ALA A 1 81 ? -8.217 4.215 4.108 1.00 91.25 81 ALA A O 1
ATOM 633 N N . ILE A 1 82 ? -6.056 3.596 4.187 1.00 90.94 82 ILE A N 1
ATOM 634 C CA . ILE A 1 82 ? -5.549 4.681 3.343 1.00 90.94 82 ILE A CA 1
ATOM 635 C C . ILE A 1 82 ? -5.056 4.112 2.021 1.00 90.94 82 ILE A C 1
ATOM 637 O O . ILE A 1 82 ? -4.494 3.021 2.000 1.00 90.94 82 ILE A O 1
ATOM 641 N N . SER A 1 83 ? -5.261 4.855 0.936 1.00 92.94 83 SER A N 1
ATOM 642 C CA . SER A 1 83 ? -4.674 4.557 -0.371 1.00 92.94 83 SER A CA 1
ATOM 643 C C . SER A 1 83 ? -3.564 5.559 -0.659 1.00 92.94 83 SER A C 1
ATOM 645 O O . SER A 1 83 ? -3.772 6.764 -0.495 1.00 92.94 83 SER A O 1
ATOM 647 N N . ILE A 1 84 ? -2.393 5.070 -1.060 1.00 91.88 84 ILE A N 1
ATOM 648 C CA . ILE A 1 84 ? -1.260 5.913 -1.438 1.00 91.88 84 ILE A CA 1
ATOM 649 C C . ILE A 1 84 ? -0.447 5.290 -2.568 1.00 91.88 84 ILE A C 1
ATOM 651 O O . ILE A 1 84 ? -0.198 4.089 -2.571 1.00 91.88 84 ILE A O 1
ATOM 655 N N . THR A 1 85 ? 0.026 6.131 -3.487 1.00 92.25 85 THR A N 1
ATOM 656 C CA . THR A 1 85 ? 1.057 5.775 -4.466 1.00 92.25 85 THR A CA 1
ATOM 657 C C . THR A 1 85 ? 2.446 6.115 -3.934 1.00 92.25 85 THR A C 1
ATOM 659 O O . THR A 1 85 ? 2.729 7.272 -3.630 1.00 92.25 85 THR A O 1
ATOM 662 N N . ILE A 1 86 ? 3.316 5.112 -3.845 1.00 88.94 86 ILE A N 1
ATOM 663 C CA . ILE A 1 86 ? 4.703 5.243 -3.383 1.00 88.94 86 ILE A CA 1
ATOM 664 C C . ILE A 1 86 ? 5.671 4.674 -4.415 1.00 88.94 86 ILE A C 1
ATOM 666 O O . ILE A 1 86 ? 5.292 3.858 -5.258 1.00 88.94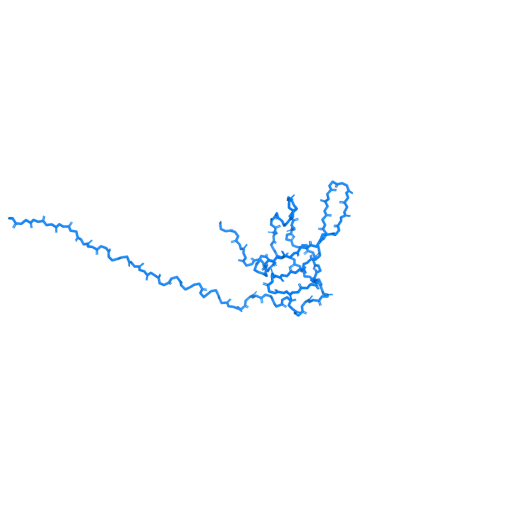 86 ILE A O 1
ATOM 670 N N . SER A 1 87 ? 6.935 5.093 -4.362 1.00 88.88 87 SER A N 1
ATOM 671 C CA . SER A 1 87 ? 7.929 4.531 -5.273 1.00 88.88 87 SER A CA 1
ATOM 672 C C . SER A 1 87 ? 8.166 3.044 -4.953 1.00 88.88 87 SER A C 1
ATOM 674 O O . SER A 1 87 ? 8.175 2.671 -3.772 1.00 88.88 87 SER A O 1
ATOM 676 N N . PRO A 1 88 ? 8.386 2.188 -5.968 1.00 88.12 88 PRO A N 1
ATOM 677 C CA . PRO A 1 88 ? 8.676 0.774 -5.746 1.00 88.12 88 PRO A CA 1
ATOM 678 C C . PRO A 1 88 ? 9.874 0.559 -4.815 1.00 88.12 88 PRO A C 1
ATOM 680 O O . PRO A 1 88 ? 9.834 -0.317 -3.967 1.00 88.12 88 PRO A O 1
ATOM 683 N N . GLU A 1 89 ? 10.915 1.390 -4.908 1.00 84.50 89 GLU A N 1
ATOM 684 C CA . GLU A 1 89 ? 12.128 1.281 -4.080 1.00 84.50 89 GLU A CA 1
ATOM 685 C C . GLU A 1 89 ? 11.851 1.582 -2.607 1.00 84.50 89 GLU A C 1
ATOM 687 O O . GLU A 1 89 ? 12.481 1.006 -1.721 1.00 84.50 89 GLU A O 1
ATOM 692 N N . THR A 1 90 ? 10.920 2.502 -2.349 1.00 86.38 90 THR A N 1
ATOM 693 C CA . THR A 1 90 ? 10.491 2.854 -0.995 1.00 86.38 90 THR A CA 1
ATOM 694 C C . THR A 1 90 ? 9.682 1.715 -0.387 1.00 86.38 90 THR A C 1
ATOM 696 O O . THR A 1 90 ? 9.920 1.335 0.757 1.00 86.38 90 THR A O 1
ATOM 699 N N . LEU A 1 91 ? 8.759 1.138 -1.164 1.00 88.75 91 LEU A N 1
ATOM 700 C CA . LEU A 1 91 ? 7.945 0.005 -0.727 1.00 88.75 91 LEU A CA 1
ATOM 701 C C . LEU A 1 91 ? 8.784 -1.253 -0.485 1.00 88.75 91 LEU A C 1
ATOM 703 O O . LEU A 1 91 ? 8.592 -1.946 0.507 1.00 88.75 91 LEU A O 1
ATOM 707 N N . ASP A 1 92 ? 9.736 -1.518 -1.371 1.00 85.62 92 ASP A N 1
ATOM 708 C CA . ASP A 1 92 ? 10.616 -2.686 -1.334 1.00 85.62 92 ASP A CA 1
ATOM 709 C C . ASP A 1 92 ? 11.770 -2.538 -0.326 1.00 85.62 92 ASP A C 1
ATOM 711 O O . ASP A 1 92 ? 12.624 -3.408 -0.187 1.00 85.62 92 ASP A O 1
ATOM 715 N N . GLY A 1 93 ? 11.829 -1.412 0.396 1.00 75.50 93 GLY A N 1
ATOM 716 C CA . GLY A 1 93 ? 12.830 -1.171 1.433 1.00 75.50 93 GLY A CA 1
ATOM 717 C C . GLY A 1 93 ? 14.253 -0.944 0.913 1.00 75.50 93 GLY A C 1
ATOM 718 O O . GLY A 1 93 ? 15.181 -0.910 1.720 1.00 75.50 93 GLY A O 1
ATOM 719 N N . VAL A 1 94 ? 14.430 -0.756 -0.399 1.00 65.25 94 VAL A N 1
ATOM 720 C CA . VAL A 1 94 ? 15.718 -0.438 -1.041 1.00 65.25 94 VAL A CA 1
ATOM 721 C C . VAL A 1 94 ? 16.134 1.007 -0.748 1.00 65.25 94 VAL A C 1
ATOM 723 O O . VAL A 1 94 ? 17.324 1.305 -0.636 1.00 65.25 94 VAL A O 1
ATOM 726 N N . ALA A 1 95 ? 15.171 1.906 -0.532 1.00 56.22 95 ALA A N 1
ATOM 727 C CA . ALA A 1 95 ? 15.428 3.243 -0.010 1.00 56.22 95 ALA A CA 1
ATOM 728 C C . ALA A 1 95 ? 15.707 3.201 1.509 1.00 56.22 95 ALA A C 1
ATOM 730 O O . ALA A 1 95 ? 14.925 3.684 2.324 1.00 56.22 95 ALA A O 1
ATOM 731 N N . SER A 1 96 ? 16.836 2.612 1.912 1.00 44.03 96 SER A N 1
ATOM 732 C CA . SER A 1 96 ? 17.399 2.862 3.242 1.00 44.03 96 SER A CA 1
ATOM 733 C C . SER A 1 96 ? 17.867 4.314 3.277 1.00 44.03 96 SER A C 1
ATOM 735 O O . SER A 1 96 ? 18.868 4.655 2.646 1.00 44.03 96 SER A O 1
ATOM 737 N N . PHE A 1 97 ? 17.151 5.170 4.005 1.00 43.81 97 PHE A N 1
ATOM 738 C CA . PHE A 1 97 ? 17.610 6.520 4.322 1.00 43.81 97 PHE A CA 1
ATOM 739 C C . PHE A 1 97 ? 19.021 6.427 4.932 1.00 43.81 97 PHE A C 1
ATOM 741 O O . PHE A 1 97 ? 19.225 5.717 5.919 1.00 43.81 97 PHE A O 1
ATOM 748 N N . ARG A 1 98 ? 19.998 7.061 4.278 1.00 34.62 98 ARG A N 1
ATOM 749 C CA . ARG A 1 98 ? 21.317 7.342 4.855 1.00 34.62 98 ARG A CA 1
ATOM 750 C C . ARG A 1 98 ? 21.242 8.602 5.699 1.00 34.62 98 ARG A C 1
ATOM 752 O O . ARG A 1 98 ? 20.496 9.517 5.284 1.00 34.62 98 ARG A O 1
#

Organism: Bacillus cereus (NCBI:txid1396)

Radius of gyration: 21.69 Å; chains: 1; bounding box: 75×42×32 Å

pLDDT: mean 74.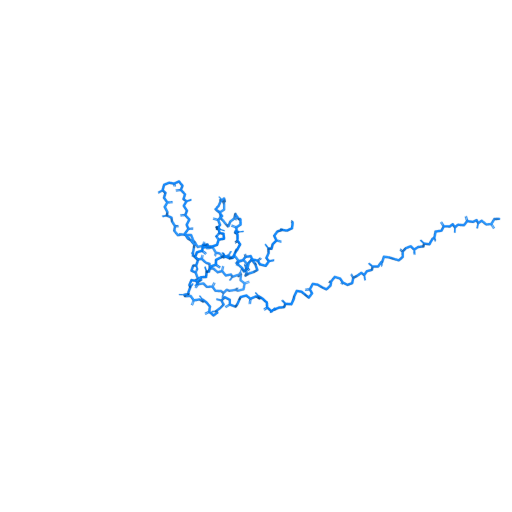28, std 22.7, range [32.12, 97.75]

=== Feature glossary ===
Key to the feature types in this record:

— What the protein is —

Primary structure: the covalent order of the twenty standard amino acids along the backbone. Two proteins with the same sequence will (almost always) fold to the same structure; two with 30% identity often share a fold but not the details.

Database cross-references. InterPro integrates a dozen domain/family signature databases into unified entries with residue-range hits. GO terms attach function/process/location labels with evidence codes. CATH codes position t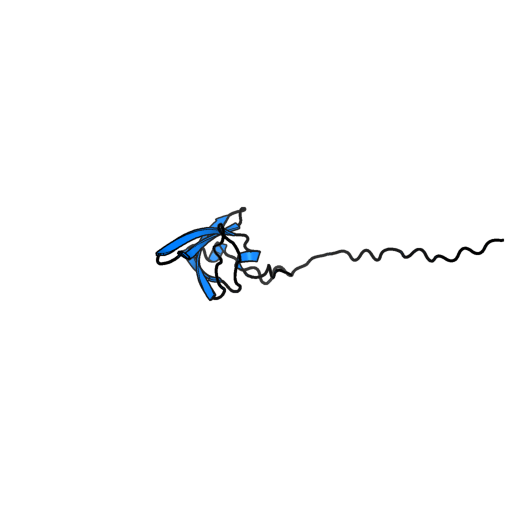he fold in a four-level structural taxonomy. Organism is the NCBI-taxonomy species name.

— Where its atoms are —

The mmCIF block holds the 3D Cartesian coordinates of each backbone atom (N, Cα, C, O) in ångströms. mmCIF is the PDB's canonical archive format — a tagged-loop text representation of the atomic model.

Six rendered views show the 3D structure from the faces of a cube — i.e. along ±x, ±y, ±z. Rendering representation is drawn randomly per protein from cartoon (secondary-structure ribbons), sticks (backbone bonds), or molecular surface; coloring is either N→C rainbow (blue at the N-terminus through red at the C-terminus) or one color per chain.

— Local backbone conformation —

DSSP 8-state secondary structure assigns each residue one of H (α-helix), G (3₁₀-helix), I (π-helix), E (extended β-strand), B (isolated β-bridge), T (hydrogen-bonded turn), S (bend), or '-' (coil). The assignment is computed from backbone hydrogen-bond geometry via the Kabsch–Sander algorithm.

P-SEA three-state annotation labels each residue as helix, strand, or coil based purely on the geometry of the Cα trace. It serves as a fallback when the full backbone (and thus DSSP) is unavailable.

The φ/ψ torsion pair specifies the backbone conformation at each residue. φ rotates about the N–Cα bond, ψ about the Cα–C bond. Steric clashes forbid most of the (φ, ψ) plane — the allowed regions (α-helix basin, β-sheet basin, left-handed helix) are the Ramachandran-allowed regions.

— Global shape and packing —

The geometric summary reports three shape descriptors. Rg (radius of gyration) measures how spread out the Cα atoms are about their centre of mass; compact globular proteins have small Rg, elongated or unfolded ones large. Cα contacts (<8 Å, |i−j|>4) count long-range residue pairs in spatial proximity — high for tightly packed folds, near zero for rods or random coil. The bounding-box extents give the protein's footprint along x, y, z in Å.

Accessible surface area quantifies burial. A residue with SASA near zero is packed into the hydrophobic core; one with SASA >100 Å² sits on the surface. Computed here via the Shrake–Rupley numerical algorithm with a 1.4 Å probe.

Plot images: a contact map (which residues are close in 3D, as an N×N binary image), a Ramachandran scatter (backbone torsion angles, revealing secondary-structure composition at a glance), and — for AlphaFold structures — a PAE heatmap (pairwise prediction confidence).

— Structural neighborhood —

The Foldseek 3Di string encodes local tertiary geometry as a 20-letter alphabet — one character per residue — derived from the relative positions of nearby Cα atoms. Unlike the amino-acid sequence, 3Di is a direct function of the 3D structure, so two proteins with the same fold have similar 3Di strings even at low sequence identity.

Nearest PDB neighbors are the top structural matches found by Foldseek when searching this structure against the entire Protein Data Bank. Each hit reports a TM-score (0 to 1; >0.5 almost always implies the same fold) and an E-value. These are *structural* homologs — they may share no detectable sequence similarity.

— Confidence and disorder —

For AlphaFold models, the B-factor field carries pLDDT — the model's own estimate of local accuracy on a 0–100 scale. Regions with pLDDT<50 should be treated as essentially unmodeled; they often correspond to intrinsically disordered segments.

B-factor (Debye–Waller factor) reflects atomic displacement in the crystal lattice. It is an experimental observable (units Å²), not a prediction; low values mean the atom is pinned down, high values mean it moves or is heterogeneous across the crystal.

Predicted aligned error is AlphaFold's pairwise confidence. Unlike pLDDT (per-residue), PAE is per-residue-pair and captures whether two parts of the structure are correctly placed relative to each other. Units are ångströms of expected positional error.